Protein AF-A0A7V9CRA5-F1 (afdb_monomer_lite)

Radius of gyration: 13.66 Å; chains: 1; bounding box: 30×24×35 Å

Foldseek 3Di:
DKEWAQDDDPSHQKIKIKDKDAAAAQFQFKWKWKDDPPDIDTQDPDGDGFPHGGGIDMDIDMGRHDPPDFFKMKMWMWTAGNVRDIDTPDIYMDGGD

Sequence (97 aa):
VIKATPLKGRLKGTVQVKWTTATEVGVLGYTVYRERGKVRTKVNKAPVVALGGARGGTYSVRDKLPKTLKGKLTYRLQGLGEDGSKAFIGSAKVTIK

Structure (mmCIF, N/CA/C/O backbone):
data_AF-A0A7V9CRA5-F1
#
_entry.id   AF-A0A7V9CRA5-F1
#
loop_
_atom_site.group_PDB
_atom_site.id
_atom_site.type_symbol
_atom_site.label_atom_id
_atom_site.label_alt_id
_atom_site.label_comp_id
_atom_site.label_asym_id
_atom_site.label_entity_id
_atom_site.label_seq_id
_atom_site.pdbx_PDB_ins_code
_atom_site.Cartn_x
_atom_site.Cartn_y
_atom_site.Cartn_z
_atom_site.occupancy
_atom_site.B_iso_or_equiv
_atom_site.auth_seq_id
_atom_site.auth_comp_id
_atom_site.auth_asym_id
_atom_site.auth_atom_id
_atom_site.pdbx_PDB_model_num
ATOM 1 N N . VAL A 1 1 ? -2.652 -6.096 -8.849 1.00 90.50 1 VAL A N 1
ATOM 2 C CA . VAL A 1 1 ? -3.896 -6.150 -8.029 1.00 90.50 1 VAL A CA 1
ATOM 3 C C . VAL A 1 1 ? -3.616 -5.645 -6.619 1.00 90.50 1 VAL A C 1
ATOM 5 O O . VAL A 1 1 ? -2.618 -6.066 -6.054 1.00 90.50 1 VAL A O 1
ATOM 8 N N . ILE A 1 2 ? -4.469 -4.788 -6.042 1.00 98.06 2 ILE A N 1
ATOM 9 C CA . ILE A 1 2 ? -4.379 -4.305 -4.646 1.00 98.06 2 ILE A CA 1
ATOM 10 C C . ILE A 1 2 ? -5.608 -4.754 -3.838 1.00 98.06 2 ILE A C 1
ATOM 12 O O . ILE A 1 2 ? -6.718 -4.803 -4.362 1.00 98.06 2 ILE A O 1
ATOM 16 N N . LYS A 1 3 ? -5.411 -5.082 -2.558 1.00 98.50 3 LYS A N 1
ATOM 17 C CA . LYS A 1 3 ? -6.449 -5.472 -1.595 1.00 98.50 3 LYS A CA 1
ATOM 18 C C . LYS A 1 3 ? -6.202 -4.785 -0.251 1.00 98.50 3 LYS A C 1
ATOM 20 O O . LYS A 1 3 ? -5.054 -4.627 0.157 1.00 98.50 3 LYS A O 1
ATOM 25 N N . ALA A 1 4 ? -7.272 -4.417 0.451 1.00 98.38 4 ALA A N 1
ATOM 26 C CA . ALA A 1 4 ? -7.222 -3.815 1.783 1.00 98.38 4 ALA A CA 1
ATOM 27 C C . ALA A 1 4 ? -8.086 -4.631 2.754 1.00 98.38 4 ALA A C 1
ATOM 29 O O . ALA A 1 4 ? -9.275 -4.822 2.509 1.00 98.38 4 ALA A O 1
ATOM 30 N N . THR A 1 5 ? -7.490 -5.119 3.843 1.00 98.06 5 THR A N 1
ATOM 31 C CA . THR A 1 5 ? -8.137 -6.049 4.782 1.00 98.06 5 THR A CA 1
ATOM 32 C C . THR A 1 5 ? -8.026 -5.529 6.215 1.00 98.06 5 THR A C 1
ATOM 34 O O . THR A 1 5 ? -6.903 -5.363 6.701 1.00 98.06 5 THR A O 1
ATOM 37 N N . PRO A 1 6 ? -9.142 -5.274 6.925 1.00 97.38 6 PRO A N 1
ATOM 38 C CA . PRO A 1 6 ? -9.103 -4.962 8.349 1.00 97.38 6 PRO A CA 1
ATOM 39 C C . PRO A 1 6 ? -8.575 -6.159 9.136 1.00 97.38 6 PRO A C 1
ATOM 41 O O . PRO A 1 6 ? -9.061 -7.281 8.983 1.00 97.38 6 PRO A O 1
ATOM 44 N N . LEU A 1 7 ? -7.5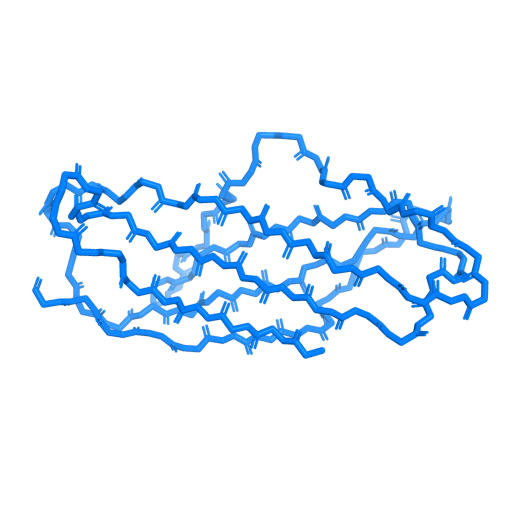91 -5.917 9.994 1.00 96.31 7 LEU A N 1
ATOM 45 C CA . LEU A 1 7 ? -7.021 -6.938 10.859 1.00 96.31 7 LEU A CA 1
ATOM 46 C C . LEU A 1 7 ? -7.854 -7.094 12.137 1.00 96.31 7 LEU A C 1
ATOM 48 O O . LEU A 1 7 ? -8.503 -6.159 12.613 1.00 96.31 7 LEU A O 1
ATOM 52 N N . LYS A 1 8 ? -7.836 -8.308 12.689 1.00 93.44 8 LYS A N 1
ATOM 53 C CA . LYS A 1 8 ? -8.593 -8.705 13.886 1.00 93.44 8 LYS A CA 1
ATOM 54 C C . LYS A 1 8 ? -7.651 -8.922 15.084 1.00 93.44 8 LYS A C 1
ATOM 56 O O . LYS A 1 8 ? -6.430 -8.830 14.957 1.00 93.44 8 LYS A O 1
ATOM 61 N N . GLY A 1 9 ? -8.219 -9.202 16.259 1.00 93.31 9 GLY A N 1
ATOM 62 C CA . GLY A 1 9 ? -7.458 -9.515 17.475 1.00 93.31 9 GLY A CA 1
ATOM 63 C C . GLY A 1 9 ? -6.585 -8.352 17.956 1.00 93.31 9 GLY A C 1
ATOM 64 O O . GLY A 1 9 ? -7.020 -7.200 17.950 1.00 93.31 9 GLY A O 1
ATOM 65 N N . ARG A 1 10 ? -5.330 -8.639 18.334 1.00 93.12 10 ARG A N 1
ATOM 66 C CA . ARG A 1 10 ? -4.359 -7.640 18.839 1.00 93.12 10 ARG A CA 1
ATOM 67 C C . ARG A 1 10 ? -4.040 -6.520 17.840 1.00 93.12 10 ARG A C 1
ATOM 69 O O . ARG A 1 10 ? -3.535 -5.477 18.239 1.00 93.12 10 ARG A O 1
ATOM 76 N N . LEU A 1 11 ? -4.341 -6.722 16.555 1.00 93.38 11 LEU A N 1
ATOM 77 C CA . LEU A 1 11 ? -4.142 -5.740 15.486 1.00 93.38 11 LEU A CA 1
ATOM 78 C C . LEU A 1 11 ? -5.435 -5.007 15.095 1.00 93.38 11 LEU A C 1
ATOM 80 O O . LEU A 1 11 ? -5.461 -4.327 14.067 1.00 93.38 11 LEU A O 1
ATOM 84 N N . LYS A 1 12 ? -6.507 -5.112 15.894 1.00 92.94 12 LYS A N 1
ATOM 85 C CA . LYS A 1 12 ? -7.745 -4.349 15.683 1.00 92.94 12 LYS A CA 1
ATOM 86 C C . LYS A 1 12 ? -7.437 -2.855 15.522 1.00 92.94 12 LYS A C 1
ATOM 88 O O . LYS A 1 12 ? -6.618 -2.292 16.245 1.00 92.94 12 LYS A O 1
ATOM 93 N N . GLY A 1 13 ? -8.098 -2.220 14.555 1.00 94.81 13 GLY A N 1
ATOM 94 C CA . GLY A 1 13 ? -7.813 -0.834 14.164 1.00 94.81 13 GLY A CA 1
ATOM 95 C C . GLY A 1 13 ? -6.640 -0.696 13.190 1.00 94.81 13 GLY A C 1
ATOM 96 O O . GLY A 1 13 ? -6.210 0.416 12.912 1.00 94.81 13 GLY A O 1
ATOM 97 N N . THR A 1 14 ? -6.124 -1.802 12.653 1.00 97.19 14 THR A N 1
ATOM 98 C CA . THR A 1 14 ? -5.122 -1.802 11.582 1.00 97.19 14 THR A CA 1
ATOM 99 C C . THR A 1 14 ? -5.728 -2.370 10.306 1.00 97.19 14 THR A C 1
ATOM 101 O O . THR A 1 14 ? -6.476 -3.346 10.354 1.00 97.19 14 THR A O 1
ATOM 104 N N . VAL A 1 15 ? -5.380 -1.800 9.157 1.00 98.19 15 VAL A N 1
ATOM 105 C CA . VAL A 1 15 ? -5.688 -2.362 7.838 1.00 98.19 15 VAL A CA 1
ATOM 106 C C . VAL A 1 15 ? -4.391 -2.821 7.188 1.00 98.19 15 VAL A C 1
ATOM 108 O O . VAL A 1 15 ? -3.428 -2.059 7.107 1.00 98.19 15 VAL A O 1
ATOM 111 N N . GLN A 1 16 ? -4.357 -4.065 6.714 1.00 98.25 16 GLN A N 1
ATOM 112 C CA . GLN A 1 16 ? -3.287 -4.537 5.845 1.00 98.25 16 GLN A CA 1
ATOM 113 C C . GLN A 1 16 ? -3.652 -4.242 4.396 1.00 98.25 16 GLN A C 1
ATOM 115 O O . GLN A 1 16 ? -4.675 -4.710 3.892 1.00 98.25 16 GLN A O 1
ATOM 120 N N . VAL A 1 17 ? -2.793 -3.485 3.725 1.00 98.56 17 VAL A N 1
ATOM 121 C CA . VAL A 1 17 ? -2.898 -3.201 2.297 1.00 98.56 17 VAL A CA 1
ATOM 122 C C . VAL A 1 17 ? -1.848 -4.041 1.595 1.00 98.56 17 VAL A C 1
ATOM 124 O O . VAL A 1 17 ? -0.661 -3.864 1.849 1.00 98.56 17 VAL A O 1
ATOM 127 N N . LYS A 1 18 ? -2.279 -4.976 0.751 1.00 98.62 18 LYS A N 1
ATOM 128 C CA . LYS A 1 18 ? -1.412 -5.903 0.018 1.00 98.62 18 LYS A CA 1
ATOM 129 C C . LYS A 1 18 ? -1.607 -5.703 -1.476 1.00 98.62 18 LYS A C 1
ATOM 131 O O . LYS A 1 18 ? -2.745 -5.568 -1.925 1.00 98.62 18 LYS A O 1
ATOM 136 N N . TRP A 1 19 ? -0.529 -5.717 -2.247 1.00 98.44 19 TRP A N 1
ATOM 137 C CA . TRP A 1 19 ? -0.618 -5.699 -3.702 1.00 98.44 19 TRP A CA 1
ATOM 138 C C . TRP A 1 19 ? 0.414 -6.608 -4.349 1.00 98.44 19 TRP A C 1
ATOM 140 O O . TRP A 1 19 ? 1.437 -6.933 -3.752 1.00 98.44 19 TRP A O 1
ATOM 150 N N . THR A 1 20 ? 0.101 -6.998 -5.577 1.00 97.62 20 THR A N 1
ATOM 151 C CA . THR A 1 20 ? 0.972 -7.762 -6.466 1.00 97.62 20 THR A CA 1
ATOM 152 C C . THR A 1 20 ? 1.029 -7.046 -7.807 1.00 97.62 20 THR A C 1
ATOM 154 O O . THR A 1 20 ? -0.022 -6.662 -8.344 1.00 97.62 20 THR A O 1
ATOM 157 N N . THR A 1 21 ? 2.232 -6.839 -8.321 1.00 97.06 21 THR A N 1
ATOM 158 C CA . THR A 1 21 ? 2.494 -6.319 -9.667 1.00 97.06 21 THR A CA 1
ATOM 159 C C . THR A 1 21 ? 2.762 -7.475 -10.625 1.00 97.06 21 THR A C 1
ATOM 161 O O . THR A 1 21 ? 3.057 -8.587 -10.195 1.00 97.06 21 THR A O 1
ATOM 164 N N . ALA A 1 22 ? 2.575 -7.243 -11.924 1.00 94.88 22 ALA A N 1
ATOM 165 C CA . ALA A 1 22 ? 2.920 -8.225 -12.957 1.00 94.88 22 ALA A CA 1
ATOM 166 C C . ALA A 1 22 ? 4.345 -7.999 -13.488 1.00 94.88 22 ALA A C 1
ATOM 168 O O . ALA A 1 22 ? 5.057 -8.955 -13.774 1.00 94.88 22 ALA A O 1
ATOM 169 N N . THR A 1 23 ? 4.753 -6.732 -13.566 1.00 94.50 23 THR A N 1
ATOM 170 C CA . THR A 1 23 ? 6.053 -6.251 -14.040 1.00 94.50 23 THR A CA 1
ATOM 171 C C . THR A 1 23 ? 6.405 -4.953 -13.309 1.00 94.50 23 THR A C 1
ATOM 173 O O . THR A 1 23 ? 5.499 -4.280 -12.803 1.00 94.50 23 THR A O 1
ATOM 176 N N . GLU A 1 24 ? 7.695 -4.624 -13.223 1.00 95.44 24 GLU A N 1
ATOM 177 C CA . GLU A 1 24 ? 8.231 -3.453 -12.508 1.00 95.44 24 GLU A CA 1
ATOM 178 C C . GLU A 1 24 ? 9.323 -2.734 -13.304 1.00 95.44 24 GLU A C 1
ATOM 180 O O . GLU A 1 24 ? 10.141 -2.010 -12.739 1.00 95.44 24 GLU A O 1
ATOM 185 N N . VAL A 1 25 ? 9.350 -2.930 -14.623 1.00 95.31 25 VAL A N 1
ATOM 186 C CA . VAL A 1 25 ? 10.273 -2.213 -15.506 1.00 95.31 25 VAL A CA 1
ATOM 187 C C . VAL A 1 25 ? 10.032 -0.710 -15.364 1.00 95.31 25 VAL A C 1
ATOM 189 O O . VAL A 1 25 ? 8.905 -0.243 -15.534 1.00 95.31 25 VAL A O 1
ATOM 192 N N . GLY A 1 26 ? 11.088 0.033 -15.026 1.00 94.56 26 GLY A N 1
ATOM 193 C CA . GLY A 1 26 ? 11.036 1.481 -14.834 1.00 94.56 26 GLY A CA 1
ATOM 194 C C . GLY A 1 26 ? 10.350 1.940 -13.543 1.00 94.56 26 GLY A C 1
ATOM 195 O O . GLY A 1 26 ? 10.021 3.119 -13.434 1.00 94.56 26 GLY A O 1
ATOM 196 N N . VAL A 1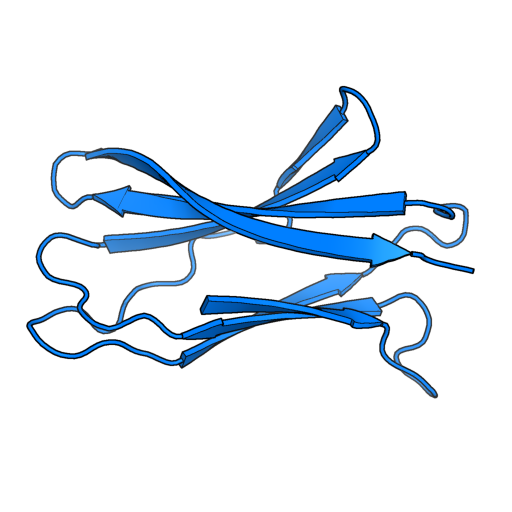 27 ? 10.094 1.052 -12.572 1.00 96.75 27 VAL A N 1
ATOM 197 C CA . VAL A 1 27 ? 9.432 1.390 -11.300 1.00 96.75 27 VAL A CA 1
ATOM 198 C C . VAL A 1 27 ? 10.443 1.388 -10.152 1.00 96.75 27 VAL A C 1
ATOM 200 O O . VAL A 1 27 ? 10.989 0.349 -9.803 1.00 96.75 27 VAL A O 1
ATOM 203 N N . LEU A 1 28 ? 10.610 2.531 -9.482 1.00 96.94 28 LEU A N 1
ATOM 204 C CA . LEU A 1 28 ? 11.429 2.663 -8.269 1.00 96.94 28 LEU A CA 1
ATOM 205 C C . LEU A 1 28 ? 10.723 2.136 -7.019 1.00 96.94 28 LEU A C 1
ATOM 207 O O . LEU A 1 28 ? 11.349 1.660 -6.070 1.00 96.94 28 LEU A O 1
ATOM 211 N N . GLY A 1 29 ? 9.401 2.276 -6.967 1.00 97.38 29 GLY A N 1
ATOM 212 C CA . GLY A 1 29 ? 8.648 1.845 -5.804 1.00 97.38 29 GLY A CA 1
ATOM 213 C C . GLY A 1 29 ? 7.238 2.390 -5.730 1.00 97.38 29 GLY A C 1
ATOM 214 O O . GLY A 1 29 ? 6.662 2.877 -6.702 1.00 97.38 29 GLY A O 1
ATOM 215 N N . TYR A 1 30 ? 6.676 2.297 -4.529 1.00 98.31 30 TYR A N 1
ATOM 216 C CA . TYR A 1 30 ? 5.254 2.489 -4.307 1.00 98.31 30 TYR A CA 1
ATOM 217 C C . TYR A 1 30 ? 4.956 3.353 -3.088 1.00 98.31 30 TYR A C 1
ATOM 219 O O . TYR A 1 30 ? 5.542 3.206 -2.013 1.00 98.31 30 TYR A O 1
ATOM 227 N N . THR A 1 31 ? 3.956 4.216 -3.225 1.00 98.50 31 THR A N 1
ATOM 228 C CA . THR A 1 31 ? 3.335 4.922 -2.105 1.00 98.50 31 THR A CA 1
ATOM 229 C C . THR A 1 31 ? 1.868 4.541 -1.996 1.00 98.50 31 THR A C 1
ATOM 231 O O . THR A 1 31 ? 1.129 4.545 -2.977 1.00 98.50 31 THR A O 1
ATOM 234 N N . VAL A 1 32 ? 1.427 4.234 -0.782 1.00 98.56 32 VAL A N 1
ATOM 235 C CA . VAL A 1 32 ? 0.031 3.944 -0.473 1.00 98.56 32 VAL A CA 1
ATOM 236 C C . VAL A 1 32 ? -0.600 5.171 0.165 1.00 98.56 32 VAL A C 1
ATOM 238 O O . VAL A 1 32 ? -0.089 5.737 1.133 1.00 98.56 32 VAL A O 1
ATOM 241 N N . TYR A 1 33 ? -1.754 5.554 -0.362 1.00 98.44 33 TYR A N 1
ATOM 242 C CA . TYR A 1 33 ? -2.591 6.606 0.190 1.00 98.44 33 TYR A CA 1
ATOM 243 C C . TYR A 1 33 ? -3.906 6.022 0.691 1.00 98.44 33 TYR A C 1
ATOM 245 O O . TYR A 1 33 ? -4.486 5.156 0.042 1.00 98.44 33 TYR A O 1
ATOM 253 N N . ARG A 1 34 ? -4.394 6.527 1.823 1.00 98.31 34 ARG A N 1
ATOM 254 C CA . ARG A 1 34 ? -5.752 6.313 2.324 1.00 98.31 34 ARG A CA 1
ATOM 255 C C . ARG A 1 34 ? -6.586 7.548 2.016 1.00 98.31 34 ARG A C 1
ATOM 257 O O . ARG A 1 34 ? -6.210 8.654 2.391 1.00 98.31 34 ARG A O 1
ATOM 264 N N . GLU A 1 35 ? -7.742 7.355 1.406 1.00 97.38 35 GLU A N 1
ATOM 265 C CA . GLU A 1 35 ? -8.719 8.399 1.121 1.00 97.38 35 GLU A CA 1
ATOM 266 C C . GLU A 1 35 ? -9.993 8.204 1.941 1.00 97.38 35 GLU A C 1
ATOM 268 O O . GLU A 1 35 ? -10.518 7.090 2.060 1.00 97.38 35 GLU A O 1
ATOM 273 N N . ARG A 1 36 ? -10.509 9.314 2.473 1.00 95.44 36 ARG A N 1
ATOM 274 C CA . ARG A 1 36 ? -11.827 9.418 3.105 1.00 95.44 36 ARG A CA 1
ATOM 275 C C . ARG A 1 36 ? -12.485 10.710 2.628 1.00 95.44 36 ARG A C 1
ATOM 277 O O . ARG A 1 36 ? -12.060 11.803 3.001 1.00 95.44 36 ARG A O 1
ATOM 284 N N . GLY A 1 37 ? -13.516 10.590 1.794 1.00 90.69 37 GLY A N 1
ATOM 285 C CA . GLY A 1 37 ? -14.085 11.750 1.106 1.00 90.69 37 GLY A CA 1
ATOM 286 C C . GLY A 1 37 ? -13.017 12.446 0.258 1.00 90.69 37 GLY A C 1
ATOM 287 O O . GLY A 1 37 ? -12.373 11.798 -0.560 1.00 90.69 37 GLY A O 1
ATOM 288 N N . LYS A 1 38 ? -12.802 13.747 0.488 1.00 91.25 38 LYS A N 1
ATOM 289 C CA . LYS A 1 38 ? -11.784 14.553 -0.214 1.00 91.25 38 LYS A CA 1
ATOM 290 C C . LYS A 1 38 ? -10.393 14.504 0.436 1.00 91.25 38 LYS A C 1
ATOM 292 O O . LYS A 1 38 ? -9.435 15.011 -0.137 1.00 91.25 38 LYS A O 1
ATOM 297 N N . VAL A 1 39 ? -10.267 13.915 1.628 1.00 94.50 39 VAL A N 1
ATOM 298 C CA . VAL A 1 39 ? -8.999 13.886 2.369 1.00 94.50 39 VAL A CA 1
ATOM 299 C C . VAL A 1 39 ? -8.178 12.679 1.945 1.00 94.50 39 VAL A C 1
ATOM 301 O O . VAL A 1 39 ? -8.652 11.544 2.033 1.00 94.50 39 VAL A O 1
ATOM 304 N N . ARG A 1 40 ? -6.928 12.925 1.547 1.00 96.00 40 ARG A N 1
ATOM 305 C CA . ARG A 1 40 ? -5.937 11.903 1.203 1.00 96.00 40 ARG A CA 1
ATOM 306 C C . ARG A 1 40 ? -4.780 11.946 2.203 1.00 96.00 40 ARG A C 1
ATOM 308 O O . ARG A 1 40 ? -4.140 12.975 2.376 1.00 96.00 40 ARG A O 1
ATOM 315 N N . THR A 1 41 ? -4.490 10.818 2.840 1.00 97.12 41 THR A N 1
ATOM 316 C CA . THR A 1 41 ? -3.399 10.659 3.810 1.00 97.12 41 THR A CA 1
ATOM 317 C C . THR A 1 41 ? -2.388 9.650 3.280 1.00 97.12 41 THR A C 1
ATOM 319 O O . THR A 1 41 ? -2.770 8.548 2.890 1.00 97.12 41 THR A O 1
ATOM 322 N N . LYS A 1 42 ? -1.098 9.994 3.274 1.00 97.88 42 LYS A N 1
ATOM 323 C CA . LYS A 1 42 ? -0.024 9.044 2.951 1.00 97.88 42 LYS A CA 1
ATOM 324 C C . LYS A 1 42 ? 0.130 8.037 4.100 1.00 97.88 42 LYS A C 1
ATOM 326 O O . LYS A 1 42 ? 0.199 8.443 5.256 1.00 97.88 42 LYS A O 1
ATOM 331 N N . VAL A 1 43 ? 0.142 6.742 3.788 1.00 97.69 43 VAL A N 1
ATOM 332 C CA . VAL A 1 43 ? 0.157 5.654 4.786 1.00 97.69 43 VAL A CA 1
ATOM 333 C C . VAL A 1 43 ? 1.583 5.286 5.187 1.00 97.69 43 VAL A C 1
ATOM 335 O O . VAL A 1 43 ? 1.898 5.176 6.368 1.00 97.69 43 VAL A O 1
ATOM 338 N N . ASN A 1 44 ? 2.459 5.083 4.208 1.00 96.00 44 ASN A N 1
ATOM 339 C CA . ASN A 1 44 ? 3.858 4.732 4.425 1.00 96.00 44 ASN A CA 1
ATOM 340 C C . ASN A 1 44 ? 4.732 5.991 4.529 1.00 96.00 44 ASN A C 1
ATOM 342 O O . ASN A 1 44 ? 4.577 6.922 3.741 1.00 96.00 44 ASN A O 1
ATOM 346 N N . LYS A 1 45 ? 5.678 6.016 5.479 1.00 93.25 45 LYS A N 1
ATOM 347 C CA . LYS A 1 45 ? 6.608 7.149 5.659 1.00 93.25 45 LYS A CA 1
ATOM 348 C C . LYS A 1 45 ? 7.548 7.302 4.456 1.00 93.25 45 LYS A C 1
ATOM 350 O O . LYS A 1 45 ? 7.622 8.375 3.860 1.00 93.25 45 LYS A O 1
ATOM 355 N N . ALA A 1 46 ? 8.188 6.204 4.063 1.00 95.69 46 ALA A N 1
ATOM 356 C CA . ALA A 1 46 ? 9.047 6.100 2.887 1.00 95.69 46 ALA A CA 1
ATOM 357 C C . ALA A 1 46 ? 8.397 5.200 1.824 1.00 95.69 46 ALA A C 1
ATOM 359 O O . ALA A 1 46 ? 7.626 4.310 2.203 1.00 95.69 46 ALA A O 1
ATOM 360 N N . PRO A 1 47 ? 8.667 5.416 0.522 1.00 96.69 47 PRO A N 1
ATOM 361 C CA . PRO A 1 47 ? 8.229 4.510 -0.535 1.00 96.69 47 PRO A CA 1
ATOM 362 C C . PRO A 1 47 ? 8.636 3.061 -0.258 1.00 96.69 47 PRO A C 1
ATOM 364 O O . PRO A 1 47 ? 9.709 2.799 0.278 1.00 96.69 47 PRO A O 1
ATOM 367 N N . VAL A 1 48 ? 7.768 2.121 -0.625 1.00 97.88 48 VAL A N 1
ATOM 368 C CA . VAL A 1 48 ? 8.127 0.702 -0.661 1.00 97.88 48 VAL A CA 1
ATOM 369 C C . VAL A 1 48 ? 8.918 0.478 -1.937 1.00 97.88 48 VAL A C 1
ATOM 371 O O . VAL A 1 48 ? 8.355 0.633 -3.018 1.00 97.88 48 VAL A O 1
ATOM 374 N N . VAL A 1 49 ? 10.205 0.173 -1.800 1.00 97.44 49 VAL A N 1
ATOM 375 C CA . VAL A 1 49 ? 11.114 -0.054 -2.930 1.00 97.44 49 VAL A CA 1
ATOM 376 C C . VAL A 1 49 ? 10.631 -1.261 -3.733 1.00 97.44 49 VAL A C 1
ATOM 378 O O . VAL A 1 49 ? 10.270 -2.289 -3.152 1.00 97.44 49 VAL A O 1
ATOM 381 N N . ALA A 1 50 ? 10.556 -1.101 -5.052 1.00 96.94 50 ALA A N 1
ATOM 382 C CA . ALA A 1 50 ? 10.233 -2.195 -5.957 1.00 96.94 50 ALA A CA 1
ATOM 383 C C . ALA A 1 50 ? 11.424 -3.157 -6.063 1.00 96.94 50 ALA A C 1
ATOM 385 O O . ALA A 1 50 ? 12.574 -2.746 -5.925 1.00 96.94 50 ALA A O 1
ATOM 386 N N . LEU A 1 51 ? 11.155 -4.437 -6.314 1.00 95.06 51 LEU A N 1
ATOM 387 C CA . LEU A 1 51 ? 12.208 -5.395 -6.654 1.00 95.06 51 LEU A CA 1
ATOM 388 C C . LEU A 1 51 ? 12.794 -5.080 -8.037 1.00 95.06 51 LEU A C 1
ATOM 390 O O . LEU A 1 51 ? 13.978 -5.316 -8.264 1.00 95.06 51 LEU A O 1
ATOM 394 N N . GLY A 1 52 ? 11.971 -4.512 -8.922 1.00 88.62 52 GLY A N 1
ATOM 395 C CA . GLY A 1 52 ? 12.358 -4.079 -10.256 1.00 88.62 52 GLY A CA 1
ATOM 396 C C . GLY A 1 52 ? 12.375 -5.217 -11.278 1.00 88.62 52 GLY A C 1
ATOM 397 O O . GLY A 1 52 ? 12.238 -6.402 -10.964 1.00 88.62 52 GLY A O 1
ATOM 398 N N . GLY A 1 53 ? 12.558 -4.836 -12.542 1.00 90.25 53 GLY A N 1
ATOM 399 C CA . GLY A 1 53 ? 12.739 -5.766 -13.653 1.00 90.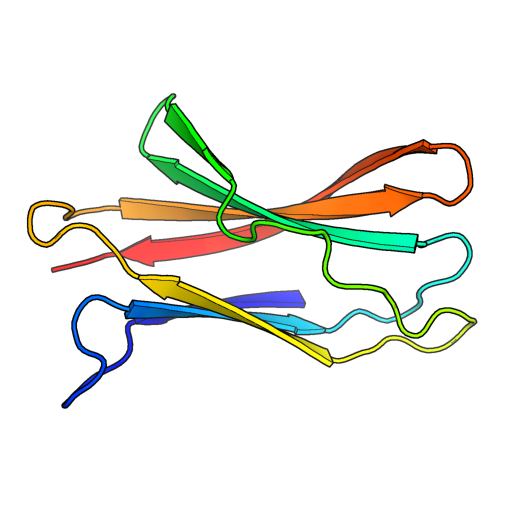25 53 GLY A CA 1
ATOM 400 C C . GLY A 1 53 ? 11.445 -6.317 -14.260 1.00 90.25 53 GLY A C 1
ATOM 401 O O . GLY A 1 53 ? 10.334 -5.837 -14.030 1.00 90.25 53 GLY A O 1
ATOM 402 N N . ALA A 1 54 ? 11.601 -7.336 -15.108 1.00 91.25 54 ALA A N 1
ATOM 403 C CA . ALA A 1 54 ? 10.513 -7.855 -15.939 1.00 91.25 54 ALA A CA 1
ATOM 404 C C . ALA A 1 54 ? 9.405 -8.564 -15.142 1.00 91.25 54 ALA A C 1
ATOM 406 O O . ALA A 1 54 ? 8.269 -8.635 -15.614 1.00 91.25 54 ALA A O 1
ATOM 407 N N . ARG A 1 55 ? 9.714 -9.072 -13.942 1.00 93.19 55 ARG A N 1
ATOM 408 C CA . ARG A 1 55 ? 8.760 -9.759 -13.061 1.00 93.19 55 ARG A CA 1
ATOM 409 C C . ARG A 1 55 ? 8.248 -8.823 -11.975 1.00 93.19 55 ARG A C 1
ATOM 411 O O . ARG A 1 55 ? 8.973 -7.976 -11.476 1.00 93.19 55 ARG A O 1
ATOM 418 N N . GLY A 1 56 ? 6.992 -9.016 -11.599 1.00 95.00 56 GLY A N 1
ATOM 419 C CA . GLY A 1 56 ? 6.378 -8.310 -10.487 1.00 95.00 56 GLY A CA 1
ATOM 420 C C . GLY A 1 56 ? 6.712 -8.878 -9.112 1.00 95.00 56 GLY A C 1
ATOM 421 O O . GLY A 1 56 ? 7.097 -10.039 -8.966 1.00 95.00 56 GLY A O 1
ATOM 422 N N . GLY A 1 57 ? 6.501 -8.053 -8.090 1.00 96.31 57 GLY A N 1
ATOM 423 C CA . GLY A 1 57 ? 6.634 -8.412 -6.685 1.00 96.31 57 GLY A CA 1
ATOM 424 C C . GLY A 1 57 ? 5.295 -8.435 -5.950 1.00 96.31 57 GLY A C 1
ATOM 425 O O . GLY A 1 57 ? 4.254 -7.996 -6.447 1.00 96.31 57 GLY A O 1
ATOM 426 N N . THR A 1 58 ? 5.323 -8.948 -4.721 1.00 97.69 58 THR A N 1
ATOM 427 C CA . THR A 1 58 ? 4.201 -8.858 -3.781 1.00 97.69 58 THR A CA 1
ATOM 428 C C . THR A 1 58 ? 4.631 -8.103 -2.539 1.00 97.69 58 THR A C 1
ATOM 430 O O . THR A 1 58 ? 5.621 -8.444 -1.902 1.00 97.69 58 THR A O 1
ATOM 433 N N . TYR A 1 59 ? 3.828 -7.119 -2.153 1.00 98.12 59 TYR A N 1
ATOM 434 C CA . TYR A 1 59 ? 4.165 -6.173 -1.100 1.00 98.12 59 TYR A CA 1
ATOM 435 C C . TYR A 1 59 ? 2.996 -5.977 -0.155 1.00 98.12 59 TYR A C 1
ATOM 437 O O . TYR A 1 59 ? 1.836 -6.237 -0.495 1.00 98.12 59 TYR A O 1
ATOM 445 N N . SER A 1 60 ? 3.289 -5.465 1.037 1.00 98.06 60 SER A N 1
ATOM 446 C CA . SER A 1 60 ? 2.240 -4.987 1.921 1.00 98.06 60 SER A CA 1
ATOM 447 C C . SER A 1 60 ? 2.694 -3.856 2.827 1.00 98.06 60 SER A C 1
ATOM 449 O O . SER A 1 60 ? 3.865 -3.753 3.182 1.00 98.06 60 SER A O 1
ATOM 451 N N . VAL A 1 61 ? 1.731 -3.037 3.238 1.00 98.06 61 VAL A N 1
ATOM 452 C CA . VAL A 1 61 ? 1.892 -2.044 4.300 1.00 98.06 61 VAL A CA 1
ATOM 453 C C . VAL A 1 61 ? 0.770 -2.198 5.319 1.00 98.06 61 VAL A C 1
ATOM 455 O O . VAL A 1 61 ? -0.327 -2.670 5.002 1.00 98.06 61 VAL A O 1
ATOM 458 N N . ARG A 1 62 ? 1.044 -1.792 6.559 1.00 97.81 62 ARG A N 1
ATOM 459 C CA . ARG A 1 62 ? 0.045 -1.723 7.627 1.00 97.81 62 ARG A CA 1
ATOM 460 C C . ARG A 1 62 ? -0.316 -0.269 7.887 1.00 97.81 62 ARG A C 1
ATOM 462 O O . ARG A 1 62 ? 0.560 0.538 8.177 1.00 97.81 62 ARG A O 1
ATOM 469 N N . ASP A 1 63 ? -1.604 0.033 7.814 1.00 97.81 63 ASP A N 1
ATOM 470 C CA . ASP A 1 63 ? -2.165 1.328 8.180 1.00 97.81 63 ASP A CA 1
ATOM 471 C C . ASP A 1 63 ? -2.828 1.224 9.554 1.00 97.81 63 ASP A C 1
ATOM 473 O O . ASP A 1 63 ? -3.886 0.604 9.693 1.00 97.81 63 ASP A O 1
ATOM 477 N N . LYS A 1 64 ? -2.192 1.795 10.580 1.00 96.94 64 LYS A N 1
ATOM 478 C CA . LYS A 1 64 ? -2.777 1.890 11.920 1.00 96.94 64 LYS A CA 1
ATOM 479 C C . LYS A 1 64 ? -3.716 3.093 11.953 1.00 96.94 64 LYS A C 1
ATOM 481 O O . LYS A 1 64 ? -3.279 4.240 11.881 1.00 96.94 64 LYS A O 1
ATOM 486 N N . LEU A 1 65 ? -5.008 2.821 12.069 1.00 96.06 65 LEU A N 1
ATOM 487 C CA . LEU A 1 65 ? -6.048 3.837 12.032 1.00 96.06 65 LEU A CA 1
ATOM 488 C C . LEU A 1 65 ? -6.194 4.533 13.395 1.00 96.06 65 LEU A C 1
ATOM 490 O O . LEU A 1 65 ? -6.038 3.893 14.441 1.00 96.06 65 LEU A O 1
ATOM 494 N N . PRO A 1 66 ? -6.560 5.828 13.414 1.00 93.31 66 PRO A N 1
ATOM 495 C CA . PRO A 1 66 ? -7.062 6.471 14.623 1.00 93.31 66 PRO A CA 1
ATOM 496 C C . PRO A 1 66 ? -8.286 5.720 15.164 1.00 93.31 66 PRO A C 1
ATOM 498 O O . PRO A 1 66 ? -9.143 5.300 14.389 1.00 93.31 66 PRO A O 1
ATOM 501 N N . LYS A 1 67 ? -8.414 5.597 16.492 1.00 89.88 67 LYS A N 1
ATOM 502 C CA . LYS A 1 67 ? -9.540 4.881 17.134 1.00 89.88 67 LYS A CA 1
ATOM 503 C C . LYS A 1 67 ? -10.918 5.448 16.757 1.00 89.88 67 LYS A C 1
ATOM 505 O O . LYS A 1 67 ? -11.904 4.721 16.772 1.00 89.88 67 LYS A O 1
ATOM 510 N N . THR A 1 68 ? -10.978 6.737 16.430 1.00 90.56 68 THR A N 1
ATOM 511 C CA . THR A 1 68 ? -12.197 7.457 16.035 1.00 90.56 68 THR A CA 1
ATOM 512 C C . THR A 1 68 ? -12.568 7.261 14.564 1.00 90.56 68 THR A C 1
ATOM 514 O O . THR A 1 68 ? -13.658 7.648 14.143 1.00 90.56 68 THR A O 1
ATOM 517 N N . LEU A 1 69 ? -11.677 6.681 13.755 1.00 92.44 69 LEU A N 1
ATOM 518 C CA . LEU A 1 69 ? -11.867 6.580 12.317 1.00 92.44 69 LEU A CA 1
ATOM 519 C C . LEU A 1 69 ? -12.750 5.376 11.970 1.00 92.44 69 LEU A C 1
ATOM 521 O O . LEU A 1 69 ? -12.364 4.224 12.154 1.00 92.44 69 LEU A O 1
ATOM 525 N N . LYS A 1 70 ? -13.931 5.674 11.425 1.00 92.25 70 LYS A N 1
ATOM 526 C CA . LYS A 1 70 ? -14.941 4.705 10.985 1.00 92.25 70 LYS A CA 1
ATOM 527 C C . LYS A 1 70 ? -15.459 5.037 9.586 1.00 92.25 70 LYS A C 1
ATOM 529 O O . LYS A 1 70 ? -15.301 6.160 9.093 1.00 92.25 70 LYS A O 1
ATOM 534 N N . GLY A 1 71 ? -16.122 4.064 8.966 1.00 94.56 71 GLY A N 1
ATOM 535 C CA . GLY A 1 71 ? -16.795 4.208 7.679 1.00 94.56 71 GLY A CA 1
ATOM 536 C C . GLY A 1 71 ? -15.960 3.747 6.485 1.00 94.56 71 GLY A C 1
ATOM 537 O O . GLY A 1 71 ? -15.047 2.929 6.611 1.00 94.56 71 GLY A O 1
ATOM 538 N N . LYS A 1 72 ? -16.329 4.239 5.299 1.00 97.19 72 LYS A N 1
ATOM 539 C CA . LYS A 1 72 ? -15.731 3.838 4.019 1.00 97.19 72 LYS A CA 1
ATOM 540 C C . LYS A 1 72 ? -14.376 4.513 3.813 1.00 97.19 72 LYS A C 1
ATOM 542 O O . LYS A 1 72 ? -14.257 5.728 3.972 1.00 97.19 72 LYS A O 1
ATOM 547 N N . LEU A 1 73 ? -13.391 3.725 3.399 1.00 97.94 73 LEU A N 1
ATOM 548 C CA . LEU A 1 73 ? -12.061 4.172 3.001 1.00 97.94 73 LEU A CA 1
ATOM 549 C C . LEU A 1 73 ? -11.717 3.618 1.622 1.00 97.94 73 LEU A C 1
ATOM 551 O O . LEU A 1 73 ? -12.099 2.494 1.283 1.00 97.94 73 LEU A O 1
ATOM 555 N N . THR A 1 74 ? -10.933 4.381 0.867 1.00 98.31 74 THR A N 1
ATOM 556 C CA . THR A 1 74 ? -10.319 3.920 -0.381 1.00 98.31 74 THR A CA 1
ATOM 557 C C . THR A 1 74 ? -8.809 3.997 -0.242 1.00 98.31 74 THR A C 1
ATOM 559 O O . THR A 1 74 ? -8.259 5.063 -0.001 1.00 98.31 74 THR A O 1
ATOM 562 N N . TYR A 1 75 ? -8.124 2.876 -0.404 1.00 98.44 75 TYR A N 1
ATOM 563 C CA . TYR A 1 75 ? -6.676 2.849 -0.535 1.00 98.44 75 TYR A CA 1
ATOM 564 C C . TYR A 1 75 ? -6.306 2.992 -2.002 1.00 98.44 75 TYR A C 1
ATOM 566 O O . TYR A 1 75 ? -6.876 2.295 -2.839 1.00 98.44 75 TYR A O 1
ATOM 574 N N . ARG A 1 76 ? -5.358 3.871 -2.319 1.00 98.25 76 ARG A N 1
ATOM 575 C CA . ARG A 1 76 ? -4.810 4.038 -3.669 1.00 98.25 76 ARG A CA 1
ATOM 576 C C . ARG A 1 76 ? -3.320 3.752 -3.663 1.00 98.25 76 ARG A C 1
ATOM 578 O O . ARG A 1 76 ? -2.599 4.216 -2.781 1.00 98.25 76 ARG A O 1
ATOM 585 N N . LEU A 1 77 ? -2.884 2.990 -4.655 1.00 98.50 77 LEU A N 1
ATOM 586 C CA . LEU A 1 77 ? -1.487 2.667 -4.891 1.00 98.50 77 LEU A CA 1
ATOM 587 C C . LEU A 1 77 ? -0.936 3.630 -5.935 1.00 98.50 77 LEU A C 1
ATOM 589 O O . LEU A 1 77 ? -1.453 3.676 -7.050 1.00 98.50 77 LEU A O 1
ATOM 593 N N . GLN A 1 78 ? 0.085 4.390 -5.570 1.00 98.38 78 GLN A N 1
ATOM 594 C CA . GLN A 1 78 ? 0.853 5.222 -6.482 1.00 98.38 78 GLN A CA 1
ATOM 595 C C . GLN A 1 78 ? 2.174 4.519 -6.801 1.00 98.38 78 GLN A C 1
ATOM 597 O O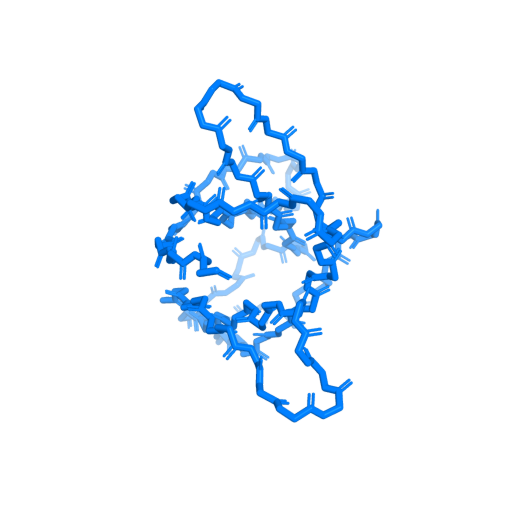 . GLN A 1 78 ? 2.913 4.188 -5.875 1.00 98.38 78 GLN A O 1
ATOM 602 N N . GLY A 1 79 ? 2.455 4.293 -8.082 1.00 97.69 79 GLY A N 1
ATOM 603 C CA . GLY A 1 79 ? 3.777 3.902 -8.567 1.00 97.69 79 GLY A CA 1
ATOM 604 C C . GLY A 1 79 ? 4.666 5.130 -8.750 1.00 97.69 79 GLY A C 1
ATOM 605 O O . GLY A 1 79 ? 4.167 6.205 -9.099 1.00 97.69 79 GLY A O 1
ATOM 606 N N . LEU A 1 80 ? 5.955 4.963 -8.474 1.00 97.88 80 LEU A N 1
ATOM 607 C CA . LEU A 1 80 ? 7.010 5.948 -8.688 1.00 97.88 80 LEU A CA 1
ATOM 608 C C . LEU A 1 80 ? 7.924 5.421 -9.794 1.00 97.88 80 LEU A C 1
ATOM 610 O O . LEU A 1 80 ? 8.487 4.339 -9.628 1.00 97.88 80 LEU A O 1
ATOM 614 N N . GLY A 1 81 ? 8.034 6.153 -10.897 1.00 96.94 81 GLY A N 1
ATOM 615 C CA . GLY A 1 81 ? 8.906 5.795 -12.011 1.00 96.94 81 GLY A CA 1
ATOM 616 C C . GLY A 1 81 ? 10.356 6.225 -11.787 1.00 96.94 81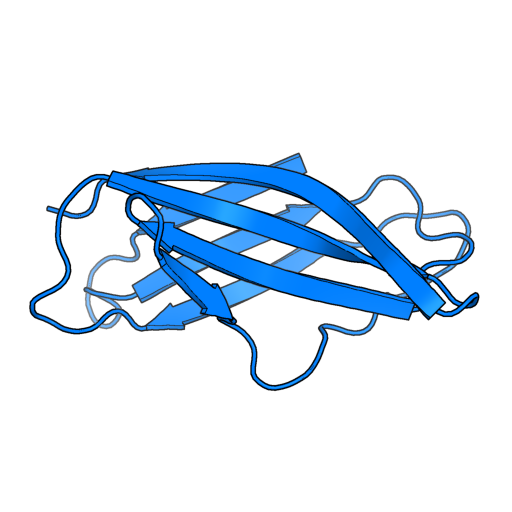 GLY A C 1
ATOM 617 O O . GLY A 1 81 ? 10.622 7.155 -11.023 1.00 96.94 81 GLY A O 1
ATOM 618 N N . GLU A 1 82 ? 11.290 5.557 -12.464 1.00 95.56 82 GLU A N 1
ATOM 619 C CA . GLU A 1 82 ? 12.713 5.944 -12.530 1.00 95.56 82 GLU A CA 1
ATOM 620 C C . GLU A 1 82 ? 12.915 7.325 -13.166 1.00 95.56 82 GLU A C 1
ATOM 622 O O . GLU A 1 82 ? 13.832 8.056 -12.802 1.00 95.56 82 GLU A O 1
ATOM 627 N N . ASP A 1 83 ? 11.991 7.721 -14.037 1.00 94.56 83 ASP A N 1
ATOM 628 C CA . ASP A 1 83 ? 11.887 9.043 -14.658 1.00 94.56 83 ASP A CA 1
ATOM 629 C C . ASP A 1 83 ? 11.300 10.126 -13.725 1.00 94.56 83 ASP A C 1
ATOM 631 O O . ASP A 1 83 ? 11.080 11.266 -14.134 1.00 94.56 83 ASP A O 1
ATOM 635 N N . GLY A 1 84 ? 10.997 9.780 -12.470 1.00 94.50 84 GLY A N 1
ATOM 636 C CA . GLY A 1 84 ? 10.356 10.668 -11.502 1.00 94.50 84 GLY A CA 1
ATOM 637 C C . GLY A 1 84 ? 8.833 10.774 -11.648 1.00 94.50 84 GLY A C 1
ATOM 638 O O . GLY A 1 84 ? 8.195 11.487 -10.859 1.00 94.50 84 GLY A O 1
ATOM 639 N N . SER A 1 85 ? 8.228 10.056 -12.599 1.00 96.69 85 SER A N 1
ATOM 640 C CA . SER A 1 85 ? 6.780 10.037 -12.794 1.00 96.69 85 SER A CA 1
ATOM 641 C C . SER A 1 85 ? 6.050 9.444 -11.587 1.00 96.69 85 SER A C 1
ATOM 643 O O . SER A 1 85 ? 6.572 8.635 -10.813 1.00 96.69 85 SER A O 1
ATOM 645 N N . LYS A 1 86 ? 4.802 9.883 -11.390 1.00 97.69 86 LYS A N 1
ATOM 646 C CA . LYS A 1 86 ? 3.947 9.418 -10.293 1.00 97.69 86 LYS A CA 1
ATOM 647 C C . LYS A 1 86 ? 2.544 9.162 -10.807 1.00 97.69 86 LYS A C 1
ATOM 649 O O . LYS A 1 86 ? 1.836 10.100 -11.165 1.00 97.69 86 LYS A O 1
ATOM 654 N N . ALA A 1 87 ? 2.104 7.909 -10.764 1.00 96.94 87 ALA A N 1
ATOM 655 C CA . ALA A 1 87 ? 0.798 7.516 -11.287 1.00 96.94 87 ALA A CA 1
ATOM 656 C C . ALA A 1 87 ? 0.040 6.616 -10.310 1.00 96.94 87 ALA A C 1
ATOM 658 O O . ALA A 1 87 ? 0.627 5.758 -9.654 1.00 96.94 87 ALA A O 1
ATOM 659 N N . PHE A 1 88 ? -1.280 6.789 -10.211 1.00 97.12 88 PHE A N 1
ATOM 660 C CA . PHE A 1 88 ? -2.120 5.848 -9.471 1.00 97.12 88 PHE A CA 1
ATOM 661 C C . PHE A 1 88 ? -2.387 4.607 -10.318 1.00 97.12 88 PHE A C 1
ATOM 663 O O . PHE A 1 88 ? -3.072 4.686 -11.330 1.00 97.12 88 PHE A O 1
ATOM 670 N N . ILE A 1 89 ? -1.896 3.460 -9.858 1.00 95.94 89 ILE A N 1
ATOM 671 C CA . ILE A 1 89 ? -1.921 2.187 -10.596 1.00 95.94 89 ILE A CA 1
ATOM 672 C C . ILE A 1 89 ? -2.924 1.175 -10.023 1.00 95.94 89 ILE A C 1
ATOM 674 O O . ILE A 1 89 ? -3.061 0.060 -10.518 1.00 95.94 89 ILE A O 1
ATOM 678 N N . GLY A 1 90 ? -3.634 1.530 -8.949 1.00 96.75 90 GLY A N 1
ATOM 679 C CA . GLY A 1 90 ? -4.666 0.667 -8.380 1.00 96.75 90 GLY A CA 1
ATOM 680 C C . GLY A 1 90 ? -5.393 1.277 -7.191 1.00 96.75 90 GLY A C 1
ATOM 681 O O . GLY A 1 90 ? -4.928 2.241 -6.576 1.00 96.75 90 GLY A O 1
ATOM 682 N N . SER A 1 91 ? -6.542 0.694 -6.844 1.00 97.94 91 SER A N 1
ATOM 683 C CA . SER A 1 91 ? -7.268 1.053 -5.625 1.00 97.94 91 SER A CA 1
ATOM 684 C C . SER A 1 91 ? -8.002 -0.129 -4.990 1.00 97.94 91 SER A C 1
ATOM 686 O O . SER A 1 91 ? -8.360 -1.083 -5.677 1.00 97.94 91 SER A O 1
ATOM 688 N N . ALA A 1 92 ? -8.224 -0.062 -3.677 1.00 98.38 92 ALA A N 1
ATOM 689 C CA . ALA A 1 92 ? -9.017 -1.024 -2.918 1.00 98.38 92 ALA A CA 1
ATOM 690 C C . ALA A 1 92 ? -9.917 -0.295 -1.916 1.00 98.38 92 ALA A C 1
ATOM 692 O O . ALA A 1 92 ? -9.462 0.583 -1.186 1.00 98.38 92 ALA A O 1
ATOM 693 N N . LYS A 1 93 ? -11.193 -0.676 -1.854 1.00 97.94 93 LYS A N 1
ATOM 694 C CA . LYS A 1 93 ? -12.158 -0.115 -0.901 1.00 97.94 93 LYS A CA 1
ATOM 695 C C . LYS A 1 93 ? -12.283 -1.019 0.319 1.00 97.94 93 LYS A C 1
ATOM 697 O O . LYS A 1 93 ? -12.237 -2.239 0.197 1.00 97.94 93 LYS A O 1
ATOM 702 N N . VAL A 1 94 ? -12.480 -0.417 1.486 1.00 97.62 94 VAL A N 1
ATOM 703 C CA . VAL A 1 94 ? -12.744 -1.134 2.737 1.00 97.62 94 VAL A CA 1
ATOM 704 C C . VAL A 1 94 ? -13.698 -0.329 3.613 1.00 97.62 94 VAL A C 1
ATOM 706 O O . VAL A 1 94 ? -13.763 0.895 3.514 1.00 97.62 94 VAL A O 1
ATOM 709 N N . THR A 1 95 ? -14.450 -1.010 4.474 1.00 96.50 95 THR A N 1
ATOM 710 C CA . THR A 1 95 ? -15.327 -0.369 5.461 1.00 96.50 95 THR A CA 1
ATOM 711 C C . THR A 1 95 ? -14.872 -0.735 6.867 1.00 96.50 95 THR A C 1
ATOM 713 O O . THR A 1 95 ? -14.708 -1.914 7.180 1.00 96.50 95 THR A O 1
ATOM 716 N N . ILE A 1 96 ? -14.667 0.281 7.704 1.00 94.69 96 ILE A N 1
ATOM 717 C CA . ILE A 1 96 ? -14.279 0.154 9.110 1.00 94.69 96 ILE A CA 1
ATOM 718 C C . ILE A 1 96 ? -15.524 0.337 9.978 1.00 94.69 96 ILE A C 1
ATOM 720 O O . ILE A 1 96 ? -16.234 1.333 9.826 1.00 94.69 96 ILE A O 1
ATOM 724 N N . LYS A 1 97 ? -15.786 -0.641 10.850 1.00 86.56 97 LYS A N 1
ATOM 725 C CA . LYS A 1 97 ? -16.912 -0.651 11.795 1.00 86.56 97 LYS A CA 1
ATOM 726 C C . LYS A 1 97 ? -16.523 0.003 13.124 1.00 86.56 97 LYS A C 1
ATOM 728 O O . LYS A 1 97 ? -15.373 -0.224 13.559 1.00 86.56 97 L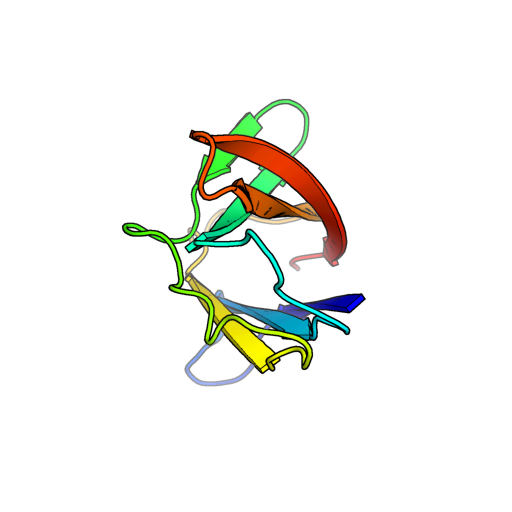YS A O 1
#

Secondary structure (DSSP, 8-state):
-EEEEE--GGGTTEEEEEEE-S-BTTEEEEEEEEEETTEEEE--SS-EE---BSS--EEEEEEE--TT--EEEEEEEEEEETTS-EEEEEEEEEEE-

pLDDT: mean 95.98, std 2.58, range [86.56, 98.62]